Protein AF-A0A8S1X7K2-F1 (afdb_monomer_lite)

Structure (mmCIF, N/CA/C/O backbone):
data_AF-A0A8S1X7K2-F1
#
_entry.id   AF-A0A8S1X7K2-F1
#
loop_
_atom_site.group_PDB
_atom_site.id
_atom_site.type_symbol
_atom_site.label_atom_id
_atom_site.label_alt_id
_atom_site.label_comp_id
_atom_site.label_asym_id
_atom_site.label_entity_id
_atom_site.label_seq_id
_atom_site.pdbx_PDB_ins_code
_atom_site.Cartn_x
_atom_site.Cartn_y
_atom_site.Cartn_z
_atom_site.occupancy
_atom_site.B_iso_or_equiv
_atom_site.auth_seq_id
_atom_site.auth_comp_id
_atom_site.auth_asym_id
_atom_site.auth_atom_id
_atom_site.pdbx_PDB_model_num
ATOM 1 N N . MET A 1 1 ? 24.321 -6.053 -7.276 1.00 50.31 1 MET A N 1
ATOM 2 C CA . MET A 1 1 ? 23.299 -4.987 -7.164 1.00 50.31 1 MET A CA 1
ATOM 3 C C . MET A 1 1 ? 21.941 -5.649 -7.297 1.00 50.31 1 MET A C 1
ATOM 5 O O . MET A 1 1 ? 21.451 -5.799 -8.406 1.00 50.31 1 MET A O 1
ATOM 9 N N . SER A 1 2 ? 21.388 -6.150 -6.197 1.00 55.25 2 SER A N 1
ATOM 10 C CA . SER A 1 2 ? 20.125 -6.894 -6.241 1.00 55.25 2 SER A CA 1
ATOM 11 C C . SER A 1 2 ? 18.947 -5.909 -6.276 1.00 55.25 2 SER A C 1
ATOM 13 O O . SER A 1 2 ? 19.040 -4.821 -5.712 1.00 55.25 2 SER A O 1
ATOM 15 N N . ARG A 1 3 ? 17.865 -6.236 -6.978 1.00 58.84 3 ARG A N 1
ATOM 16 C CA . ARG A 1 3 ? 16.586 -5.508 -6.949 1.00 58.84 3 ARG A CA 1
ATOM 17 C C . ARG A 1 3 ? 15.511 -6.526 -6.566 1.00 58.84 3 ARG A C 1
ATOM 19 O O . ARG A 1 3 ? 15.666 -7.692 -6.917 1.00 58.84 3 ARG A O 1
ATOM 26 N N . TYR A 1 4 ? 14.471 -6.130 -5.842 1.00 55.22 4 TYR A N 1
ATOM 27 C CA . TYR A 1 4 ? 13.338 -7.015 -5.529 1.00 55.22 4 TYR A CA 1
ATOM 28 C C . TYR A 1 4 ? 12.044 -6.362 -5.989 1.00 55.22 4 TYR A C 1
ATOM 30 O O . TYR A 1 4 ? 11.936 -5.146 -5.938 1.00 55.22 4 TYR A O 1
ATOM 38 N N . GLY A 1 5 ? 11.084 -7.132 -6.477 1.00 62.75 5 GLY A N 1
ATOM 39 C CA . GLY A 1 5 ? 9.987 -6.581 -7.255 1.00 62.75 5 GLY A CA 1
ATOM 40 C C . GLY A 1 5 ? 9.037 -7.647 -7.760 1.00 62.75 5 GLY A C 1
ATOM 41 O O . GLY A 1 5 ? 9.337 -8.832 -7.626 1.00 62.75 5 GLY A O 1
ATOM 42 N N . CYS A 1 6 ? 7.907 -7.249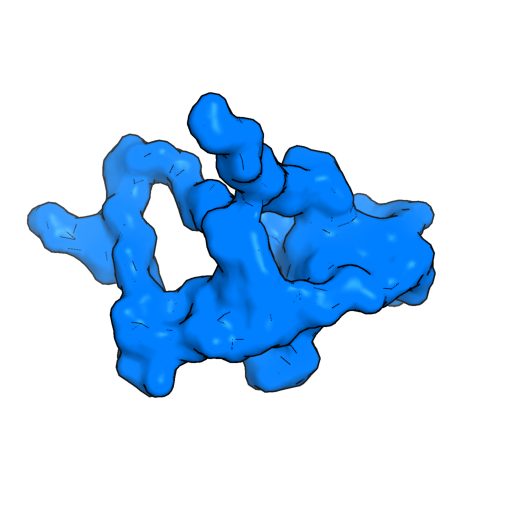 -8.333 1.00 51.38 6 CYS A N 1
A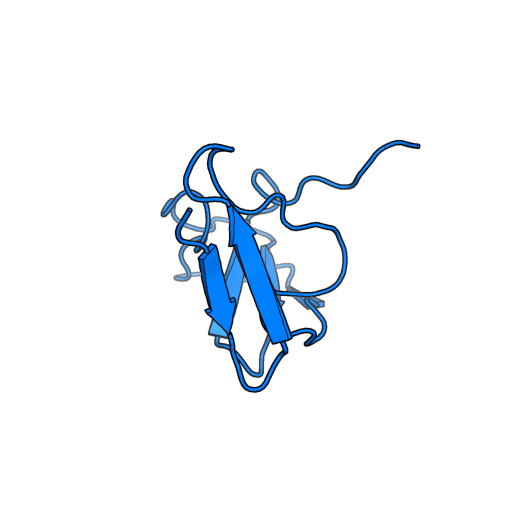TOM 43 C CA . CYS A 1 6 ? 6.977 -8.199 -8.924 1.00 51.38 6 CYS A CA 1
ATOM 44 C C . CYS A 1 6 ? 7.227 -8.321 -10.433 1.00 51.38 6 CYS A C 1
ATOM 46 O O . CYS A 1 6 ? 7.268 -7.322 -11.144 1.00 51.38 6 CYS A O 1
ATOM 48 N N . VAL A 1 7 ? 7.392 -9.555 -10.921 1.00 55.44 7 VAL A N 1
ATOM 49 C CA . VAL A 1 7 ? 7.747 -9.857 -12.321 1.00 55.44 7 VAL A CA 1
ATOM 50 C C . VAL A 1 7 ? 6.556 -9.733 -13.268 1.00 55.44 7 VAL A C 1
ATOM 52 O O . VAL A 1 7 ? 6.705 -9.175 -14.348 1.00 55.44 7 VAL A O 1
ATOM 55 N N . GLN A 1 8 ? 5.367 -10.186 -12.864 1.00 46.94 8 GLN A N 1
ATOM 56 C CA . GLN A 1 8 ? 4.139 -10.042 -13.672 1.00 46.94 8 GLN A CA 1
ATOM 57 C C . GLN A 1 8 ? 3.732 -8.577 -13.875 1.00 46.94 8 GLN A C 1
ATOM 59 O O . GLN A 1 8 ? 2.985 -8.232 -14.780 1.00 46.94 8 GLN A O 1
ATOM 64 N N . CYS A 1 9 ? 4.293 -7.733 -13.030 1.00 45.03 9 CYS A N 1
ATOM 65 C CA . CYS A 1 9 ? 3.984 -6.339 -12.837 1.00 45.03 9 CYS A CA 1
ATOM 66 C C . CYS A 1 9 ? 5.152 -5.412 -13.205 1.00 45.03 9 CYS A C 1
ATOM 68 O O . CYS A 1 9 ? 5.020 -4.194 -13.213 1.00 45.03 9 CYS A O 1
ATOM 70 N N . ASN A 1 10 ? 6.314 -6.017 -13.470 1.00 54.12 10 ASN A N 1
ATOM 71 C CA . ASN A 1 10 ? 7.593 -5.428 -13.845 1.00 54.12 10 ASN A CA 1
ATOM 72 C C . ASN A 1 10 ? 8.108 -4.246 -12.987 1.00 54.12 10 ASN A C 1
ATOM 74 O O . ASN A 1 10 ? 8.810 -3.374 -13.500 1.00 54.12 10 ASN A O 1
ATOM 78 N N . ILE A 1 11 ? 7.821 -4.195 -11.685 1.00 55.53 11 ILE A N 1
ATOM 79 C CA . ILE A 1 11 ? 8.350 -3.140 -10.797 1.00 55.53 11 ILE A CA 1
ATOM 80 C C . ILE A 1 11 ? 9.347 -3.742 -9.833 1.00 55.53 11 ILE A C 1
ATOM 82 O O . ILE A 1 11 ? 9.054 -4.760 -9.219 1.00 55.53 11 ILE A O 1
ATOM 86 N N . TYR A 1 12 ? 10.496 -3.081 -9.660 1.00 59.66 12 TYR A N 1
ATOM 87 C CA . TYR A 1 12 ? 11.582 -3.543 -8.802 1.00 59.66 12 TYR A CA 1
ATOM 88 C C . TYR A 1 12 ? 12.236 -2.405 -8.016 1.00 59.66 12 TYR A C 1
ATOM 90 O O . TYR A 1 12 ? 12.639 -1.384 -8.567 1.00 59.66 12 TYR A O 1
ATOM 98 N N . TYR A 1 13 ? 12.416 -2.627 -6.721 1.00 63.16 13 TYR A N 1
ATOM 99 C CA . TYR A 1 13 ? 12.978 -1.715 -5.740 1.00 63.16 13 TYR A CA 1
ATOM 100 C C . TYR A 1 13 ? 14.467 -1.977 -5.493 1.00 63.16 13 TYR A C 1
ATOM 102 O O . TYR A 1 13 ? 14.950 -3.114 -5.505 1.00 63.16 13 TYR A O 1
ATOM 110 N N . CYS A 1 14 ? 15.209 -0.899 -5.232 1.00 57.00 14 CYS A N 1
ATOM 111 C CA . CYS A 1 14 ? 16.629 -0.944 -4.887 1.00 57.00 14 CYS A CA 1
ATOM 112 C C . CYS A 1 14 ? 16.830 -1.293 -3.398 1.00 57.00 14 CYS A C 1
ATOM 114 O O . CYS A 1 14 ? 16.331 -0.578 -2.530 1.00 57.00 14 CYS A O 1
ATOM 116 N N . VAL A 1 15 ? 17.623 -2.332 -3.074 1.00 52.25 15 VAL A N 1
ATOM 117 C CA . VAL A 1 15 ? 17.818 -2.802 -1.674 1.00 52.25 15 VAL A CA 1
ATOM 118 C C . VAL A 1 15 ? 18.523 -1.785 -0.766 1.00 52.25 15 VAL A C 1
ATOM 120 O O . VAL A 1 15 ? 18.451 -1.908 0.452 1.00 52.25 15 VAL A O 1
ATOM 123 N N . LYS A 1 16 ? 19.217 -0.783 -1.327 1.00 53.59 16 LYS A N 1
ATOM 124 C CA . LYS A 1 16 ? 19.972 0.216 -0.547 1.00 53.59 16 LYS A CA 1
ATOM 125 C C . LYS A 1 16 ? 19.178 1.476 -0.196 1.00 53.59 16 LYS A C 1
ATOM 127 O O . LYS A 1 16 ? 19.542 2.154 0.757 1.00 53.59 16 LYS A O 1
ATOM 132 N N . CYS A 1 17 ? 18.110 1.790 -0.923 1.00 50.16 17 CYS A N 1
ATOM 133 C CA . CYS A 1 17 ? 17.441 3.093 -0.835 1.00 50.16 17 CYS A CA 1
ATOM 134 C C . CYS A 1 17 ? 16.318 3.166 0.222 1.00 50.16 17 CYS A C 1
ATOM 136 O O . CYS A 1 17 ? 15.657 4.188 0.290 1.00 50.16 17 CYS A O 1
ATOM 138 N N . ARG A 1 18 ? 16.153 2.125 1.062 1.00 48.50 18 ARG A N 1
ATOM 139 C CA . ARG A 1 18 ? 15.115 1.965 2.108 1.00 48.50 18 ARG A CA 1
ATOM 140 C C . ARG A 1 18 ? 13.672 2.153 1.610 1.00 48.50 18 ARG A C 1
ATOM 142 O O . ARG A 1 18 ? 13.169 3.261 1.554 1.00 48.50 18 ARG A O 1
ATOM 149 N N . GLN A 1 19 ? 13.028 0.996 1.412 1.00 50.34 19 GLN A N 1
ATOM 150 C CA . GLN A 1 19 ? 11.597 0.750 1.167 1.00 50.34 19 GLN A CA 1
ATOM 151 C C . GLN A 1 19 ? 10.995 1.429 -0.078 1.00 50.34 19 GLN A C 1
ATOM 153 O O . GLN A 1 19 ? 11.482 2.462 -0.523 1.00 50.34 19 GLN A O 1
ATOM 158 N N . PRO A 1 20 ? 9.963 0.831 -0.699 1.00 52.53 20 PRO A N 1
ATOM 159 C CA . PRO A 1 20 ? 9.205 1.518 -1.733 1.00 52.53 20 PRO A CA 1
ATOM 160 C C . PRO A 1 20 ? 8.682 2.837 -1.157 1.00 52.53 20 PRO A C 1
ATOM 162 O O . PRO A 1 20 ? 7.919 2.782 -0.189 1.00 52.53 20 PRO A O 1
ATOM 165 N N . PRO A 1 21 ? 9.008 4.015 -1.716 1.00 50.22 21 PRO A N 1
ATOM 166 C CA . PRO A 1 21 ? 8.000 5.052 -1.700 1.00 50.22 21 PRO A CA 1
ATOM 167 C C . PRO A 1 21 ? 6.811 4.449 -2.445 1.00 50.22 21 PRO A C 1
ATOM 169 O O . PRO A 1 21 ? 6.960 3.923 -3.553 1.00 50.22 21 PRO A O 1
ATOM 172 N N . VAL A 1 22 ? 5.652 4.435 -1.800 1.00 54.00 22 VAL A N 1
ATOM 173 C CA . VAL A 1 22 ? 4.398 4.149 -2.486 1.00 54.00 22 VAL A CA 1
ATOM 174 C C . VAL A 1 22 ? 4.233 5.325 -3.434 1.00 54.00 22 VAL A C 1
ATOM 176 O O . VAL A 1 22 ? 3.875 6.414 -3.007 1.00 54.00 22 VAL A O 1
ATOM 179 N N . MET A 1 23 ? 4.701 5.179 -4.673 1.00 54.41 23 MET A N 1
ATOM 180 C CA . MET A 1 23 ? 4.709 6.275 -5.633 1.00 54.41 23 MET A CA 1
ATOM 181 C C . MET A 1 23 ? 3.296 6.425 -6.185 1.00 54.41 23 MET A C 1
ATOM 183 O O . MET A 1 23 ? 3.011 5.973 -7.289 1.00 54.41 23 MET A O 1
ATOM 187 N N . GLY A 1 24 ? 2.422 7.038 -5.390 1.00 63.59 24 GLY A N 1
ATOM 188 C CA . GLY A 1 24 ? 1.055 7.352 -5.788 1.00 63.59 24 GLY A CA 1
ATOM 189 C C . GLY A 1 24 ? 0.219 6.119 -6.124 1.00 63.59 24 GLY A C 1
ATOM 190 O O . GLY A 1 24 ? 0.374 5.066 -5.511 1.00 63.59 24 GLY A O 1
ATOM 191 N N . ASP A 1 25 ? -0.659 6.276 -7.113 1.00 66.69 25 ASP A N 1
ATOM 192 C CA . ASP A 1 25 ? -1.858 5.466 -7.376 1.00 66.69 25 ASP A CA 1
ATOM 193 C C . ASP A 1 25 ? -1.631 3.990 -7.752 1.00 66.69 25 ASP A C 1
ATOM 195 O O . ASP A 1 25 ? -2.601 3.297 -8.041 1.00 66.69 25 ASP A O 1
ATOM 199 N N . PHE A 1 26 ? -0.397 3.466 -7.751 1.00 71.19 26 PHE A N 1
ATOM 200 C CA . PHE A 1 26 ? -0.097 2.101 -8.207 1.00 71.19 26 PHE A CA 1
ATOM 201 C C . PHE A 1 26 ? 0.866 1.345 -7.283 1.00 71.19 26 PHE A C 1
ATOM 203 O O . PHE A 1 26 ? 1.850 1.888 -6.778 1.00 71.19 26 PHE A O 1
ATOM 210 N N . CYS A 1 27 ? 0.609 0.051 -7.070 1.00 69.81 27 CYS A N 1
ATOM 211 C CA . CYS A 1 27 ? 1.482 -0.810 -6.269 1.00 69.81 27 CYS A CA 1
ATOM 212 C C . CYS A 1 27 ? 2.728 -1.248 -7.053 1.00 69.81 27 CYS A C 1
ATOM 214 O O . CYS A 1 27 ? 2.829 -1.035 -8.257 1.00 69.81 27 CYS A O 1
ATOM 216 N N . GLY A 1 28 ? 3.650 -1.974 -6.404 1.00 63.72 28 GLY A N 1
ATOM 217 C CA . GLY A 1 28 ? 4.737 -2.705 -7.086 1.00 63.72 28 GLY A CA 1
ATOM 218 C C . GLY A 1 28 ? 4.243 -3.781 -8.066 1.00 63.72 28 GLY A C 1
ATOM 219 O O . GLY A 1 28 ? 5.027 -4.461 -8.719 1.00 63.72 28 GLY A O 1
ATOM 220 N N . GLY A 1 29 ? 2.926 -3.935 -8.154 1.00 63.38 29 GLY A N 1
ATOM 221 C CA . GLY A 1 29 ? 2.203 -4.703 -9.139 1.00 63.38 29 GLY A CA 1
ATOM 222 C C . GLY A 1 29 ? 1.871 -3.946 -10.447 1.00 63.38 29 GLY A C 1
ATOM 223 O O . GLY A 1 29 ? 1.441 -4.541 -11.428 1.00 63.38 29 GLY A O 1
ATOM 224 N N . GLY A 1 30 ? 2.019 -2.623 -10.471 1.00 66.38 30 GLY A N 1
ATOM 225 C CA . GLY A 1 30 ? 1.450 -1.789 -11.532 1.00 66.38 30 GLY A CA 1
ATOM 226 C C . GLY A 1 30 ? -0.082 -1.756 -11.496 1.00 66.38 30 GLY A C 1
ATOM 227 O O . GLY A 1 30 ? -0.701 -1.158 -12.368 1.00 66.38 30 GLY A O 1
ATOM 228 N N . HIS A 1 31 ? -0.697 -2.378 -10.489 1.00 73.94 31 HIS A N 1
ATOM 229 C CA . HIS A 1 31 ? -2.133 -2.357 -10.262 1.00 73.94 31 HIS A CA 1
ATOM 230 C C . HIS A 1 31 ? -2.514 -1.132 -9.441 1.00 73.94 31 HIS A C 1
ATOM 232 O O . HIS A 1 31 ? -1.761 -0.697 -8.563 1.00 73.94 31 HIS A O 1
ATOM 238 N N . GLU A 1 32 ? -3.707 -0.618 -9.707 1.00 80.62 32 GLU A N 1
ATOM 239 C CA . GLU A 1 32 ? -4.247 0.565 -9.052 1.00 80.62 32 GLU A CA 1
ATOM 240 C C . GLU A 1 32 ? -4.444 0.335 -7.541 1.00 80.62 32 GLU A C 1
ATOM 242 O O . GLU A 1 32 ? -5.045 -0.649 -7.094 1.00 80.62 32 GLU A O 1
ATOM 247 N N . LEU A 1 33 ? -3.940 1.273 -6.748 1.00 82.94 33 LEU A N 1
ATOM 248 C CA . LEU A 1 33 ? -4.153 1.394 -5.316 1.00 82.94 33 LEU A CA 1
ATOM 249 C C . LEU A 1 33 ? -5.381 2.274 -5.083 1.00 82.94 33 LEU A C 1
ATOM 251 O O . LEU A 1 33 ? -5.338 3.488 -5.257 1.00 82.94 33 LEU A O 1
ATOM 255 N N . LYS A 1 34 ? -6.487 1.666 -4.655 1.00 88.31 34 LYS A N 1
ATOM 256 C CA . LYS A 1 34 ? -7.733 2.388 -4.376 1.00 88.31 34 LYS A CA 1
ATOM 257 C C . LYS A 1 34 ? -7.808 2.770 -2.914 1.00 88.31 34 LYS A C 1
ATOM 259 O O . LYS A 1 34 ? -7.579 1.932 -2.043 1.00 88.31 34 LYS A O 1
ATOM 264 N N . TYR A 1 35 ? -8.181 4.013 -2.637 1.00 90.31 35 TYR A N 1
ATOM 265 C CA . TYR A 1 35 ? -8.450 4.427 -1.268 1.00 90.31 35 TYR A CA 1
ATOM 266 C C . TYR A 1 35 ? -9.686 3.708 -0.718 1.00 90.31 35 TYR A C 1
ATOM 268 O O . TYR A 1 35 ? -10.772 3.739 -1.300 1.00 90.31 35 TYR A O 1
ATOM 276 N N . VAL A 1 36 ? -9.513 3.074 0.433 1.00 91.44 36 VAL A N 1
ATOM 277 C CA . VAL A 1 36 ? -10.548 2.410 1.212 1.00 91.44 36 VAL A CA 1
ATOM 278 C C . VAL A 1 36 ? -10.642 3.143 2.552 1.00 91.44 36 VAL A C 1
ATOM 280 O O . VAL A 1 36 ? -9.742 3.005 3.379 1.00 91.44 36 VAL A O 1
ATOM 283 N N . PRO A 1 37 ? -11.721 3.903 2.813 1.00 88.50 37 PRO A N 1
ATOM 284 C CA . PRO A 1 37 ? -11.823 4.782 3.985 1.00 88.50 37 PRO A CA 1
ATOM 285 C C . PRO A 1 37 ? -11.932 4.044 5.327 1.00 88.50 37 PRO A C 1
ATOM 287 O O . PRO A 1 37 ? -11.830 4.664 6.382 1.00 88.50 37 PRO A O 1
ATOM 290 N N . ASN A 1 38 ? -12.203 2.737 5.316 1.00 87.75 38 ASN A N 1
ATOM 291 C CA . ASN A 1 38 ? -12.455 1.972 6.536 1.00 87.75 38 ASN A CA 1
ATOM 292 C C . ASN A 1 38 ? -11.916 0.544 6.423 1.00 87.75 38 ASN A C 1
ATOM 294 O O . ASN A 1 38 ? -12.659 -0.437 6.500 1.00 87.75 38 ASN A O 1
ATOM 298 N N . LEU A 1 39 ? -10.607 0.429 6.209 1.00 86.81 39 LEU A N 1
ATOM 299 C CA . LEU A 1 39 ? -9.942 -0.859 6.052 1.00 86.81 39 LEU A CA 1
ATOM 300 C C . LEU A 1 39 ? -9.525 -1.421 7.422 1.00 86.81 39 LEU A C 1
ATOM 302 O O . LEU A 1 39 ? -8.355 -1.435 7.804 1.00 86.81 39 LEU A O 1
ATOM 306 N N . LYS A 1 40 ? -10.524 -1.842 8.203 1.00 80.56 40 LYS A N 1
ATOM 307 C CA . LYS A 1 40 ? -10.327 -2.378 9.558 1.00 80.56 40 LYS A CA 1
ATOM 308 C C . LYS A 1 40 ? -9.737 -3.783 9.526 1.00 80.56 40 LYS A C 1
ATOM 310 O O . LYS A 1 40 ? -10.108 -4.579 8.678 1.00 80.56 40 LYS A O 1
ATOM 315 N N . TYR A 1 41 ? -8.909 -4.101 10.521 1.00 85.38 41 TYR A N 1
ATOM 316 C CA . TYR A 1 41 ? -8.235 -5.402 10.681 1.00 85.38 41 TYR A CA 1
ATOM 317 C C . TYR A 1 41 ? -7.149 -5.705 9.637 1.00 85.38 41 TYR A C 1
ATOM 319 O O . TYR A 1 41 ? -6.631 -6.818 9.606 1.00 85.38 41 TYR A O 1
ATOM 327 N N . HIS A 1 42 ? -6.751 -4.710 8.845 1.00 89.06 42 HIS A N 1
ATOM 328 C CA . HIS A 1 42 ? -5.614 -4.803 7.934 1.00 89.06 42 HIS A CA 1
ATOM 329 C C . HIS A 1 42 ? -4.360 -4.165 8.540 1.00 89.06 42 HIS A C 1
ATOM 331 O O . HIS A 1 42 ? -4.420 -3.360 9.477 1.00 89.06 42 HIS A O 1
ATOM 337 N N . SER A 1 43 ? -3.204 -4.535 7.996 1.00 90.12 43 SE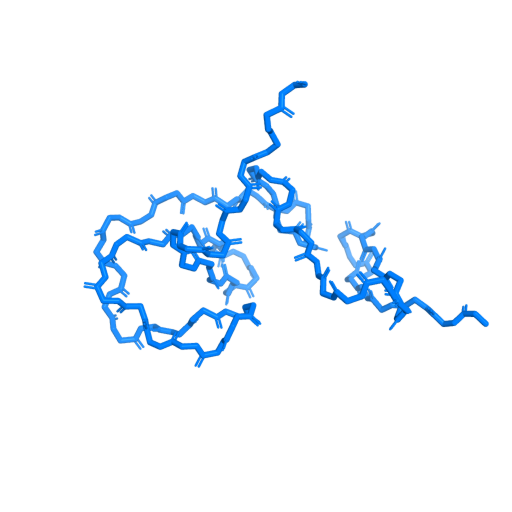R A N 1
ATOM 338 C CA . SER A 1 43 ? -1.907 -3.971 8.367 1.00 90.12 43 SER A CA 1
ATOM 339 C C . SER A 1 43 ? -1.258 -3.350 7.142 1.00 90.12 43 SER A C 1
ATOM 341 O O . SER A 1 43 ? -1.368 -3.880 6.049 1.00 90.12 43 SER A O 1
ATOM 343 N N . CYS A 1 44 ? -0.555 -2.240 7.327 1.00 87.12 44 CYS A N 1
ATOM 344 C CA . CYS A 1 44 ? 0.187 -1.603 6.250 1.00 87.12 44 CYS A CA 1
ATOM 345 C C . CYS A 1 44 ? 1.367 -2.484 5.822 1.00 87.12 44 CYS A C 1
ATOM 347 O O . CYS A 1 44 ? 2.219 -2.817 6.643 1.00 87.12 44 CYS A O 1
ATOM 349 N N . ASP A 1 45 ? 1.494 -2.799 4.541 1.00 84.00 45 ASP A N 1
ATOM 350 C CA . ASP A 1 45 ? 2.601 -3.586 4.002 1.00 84.00 45 ASP A CA 1
ATOM 351 C C . ASP A 1 45 ? 3.949 -2.861 4.022 1.00 84.00 45 ASP A C 1
ATOM 353 O O . ASP A 1 45 ? 5.004 -3.497 3.940 1.00 84.00 45 ASP A O 1
ATOM 357 N N . VAL A 1 46 ? 3.929 -1.534 4.170 1.00 78.75 46 VAL A N 1
ATOM 358 C CA . VAL A 1 46 ? 5.134 -0.699 4.249 1.00 78.75 46 VAL A CA 1
ATOM 359 C C . VAL A 1 46 ? 5.691 -0.673 5.673 1.00 78.75 46 VAL A C 1
ATOM 361 O O . VAL A 1 46 ? 6.810 -1.129 5.913 1.00 78.75 46 VAL A O 1
ATOM 364 N N . CYS A 1 47 ? 4.915 -0.160 6.635 1.00 83.50 47 CYS A N 1
ATOM 365 C CA . CYS A 1 47 ? 5.371 0.002 8.021 1.00 83.50 47 CYS A CA 1
ATOM 366 C C . CYS A 1 47 ? 4.995 -1.151 8.954 1.00 83.50 47 CYS A C 1
ATOM 368 O O . CYS A 1 47 ? 5.426 -1.149 10.104 1.00 83.50 47 CYS A O 1
ATOM 370 N N . ARG A 1 48 ? 4.189 -2.116 8.491 1.00 85.44 48 ARG A N 1
ATOM 371 C CA . ARG A 1 48 ? 3.674 -3.256 9.277 1.00 85.44 48 ARG A CA 1
ATOM 372 C C . ARG A 1 48 ? 2.825 -2.865 10.492 1.00 85.44 48 ARG A C 1
ATOM 374 O O . ARG A 1 48 ? 2.520 -3.710 11.324 1.00 85.44 48 ARG A O 1
ATOM 381 N N . GLY A 1 49 ? 2.412 -1.600 10.582 1.00 88.31 49 GLY A N 1
ATOM 382 C CA . GLY A 1 49 ? 1.486 -1.116 11.600 1.00 88.31 49 GLY A CA 1
ATOM 383 C C . GLY A 1 49 ? 0.028 -1.393 11.239 1.00 88.31 49 GLY A C 1
ATOM 384 O O . GLY A 1 49 ? -0.330 -1.448 10.061 1.00 88.31 49 GLY A O 1
ATOM 385 N N . SER A 1 50 ? -0.821 -1.527 12.256 1.00 91.75 50 SER A N 1
ATOM 386 C CA . SER A 1 50 ? -2.267 -1.690 12.081 1.00 91.75 50 SER A CA 1
ATOM 387 C C . SER A 1 50 ? -2.900 -0.466 11.417 1.00 91.75 50 SER A C 1
ATOM 389 O O . SER A 1 50 ? -2.593 0.677 11.767 1.00 91.75 50 SER A O 1
ATOM 391 N N . ILE A 1 51 ? -3.817 -0.711 10.483 1.00 90.31 51 ILE A N 1
ATOM 392 C CA . ILE A 1 51 ? -4.616 0.327 9.833 1.00 90.31 51 ILE A CA 1
ATOM 393 C C . ILE A 1 51 ? -5.840 0.599 10.710 1.00 90.31 51 ILE A C 1
ATOM 395 O O . ILE A 1 51 ? -6.673 -0.275 10.943 1.00 90.31 51 ILE A O 1
ATOM 399 N N . SER A 1 52 ? -5.927 1.819 11.235 1.00 83.62 52 SER A N 1
ATOM 400 C CA . SER A 1 52 ? -7.001 2.252 12.139 1.00 83.62 52 SER A CA 1
ATOM 401 C C . SER A 1 52 ? -8.051 3.145 11.462 1.00 83.62 52 SER A C 1
ATOM 403 O O . SER A 1 52 ? -8.915 3.683 12.148 1.00 83.62 52 SER A O 1
ATOM 405 N N . GLY A 1 53 ? -7.972 3.327 10.142 1.00 86.19 53 GLY A N 1
ATOM 406 C CA . GLY A 1 53 ? -8.822 4.240 9.377 1.00 86.19 53 GLY A CA 1
ATOM 407 C C . GLY A 1 53 ? -8.759 3.951 7.879 1.00 86.19 53 GLY A C 1
ATOM 408 O O . GLY A 1 53 ? -9.006 2.818 7.458 1.00 86.19 53 GLY A O 1
ATOM 409 N N .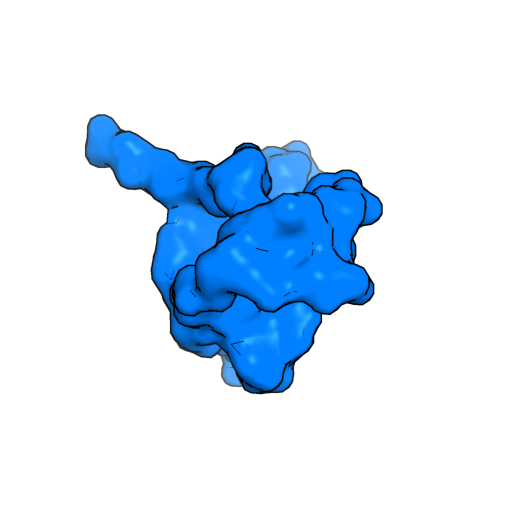 GLY A 1 54 ? -8.419 4.972 7.094 1.00 89.69 54 GLY A N 1
ATOM 410 C CA . GLY A 1 54 ? -8.235 4.847 5.657 1.00 89.69 54 GLY A CA 1
ATOM 411 C C . GLY A 1 54 ? -6.930 4.148 5.282 1.00 89.69 54 GLY A C 1
ATOM 412 O O . GLY A 1 54 ? -5.915 4.242 5.980 1.00 89.69 54 GLY A O 1
ATOM 413 N N . ALA A 1 55 ? -6.946 3.446 4.155 1.00 91.25 55 ALA A N 1
ATOM 414 C CA . ALA A 1 55 ? -5.749 2.907 3.526 1.00 91.25 55 ALA A CA 1
ATOM 415 C C . ALA A 1 55 ? -5.936 2.782 2.021 1.00 91.25 55 ALA A C 1
ATOM 417 O O . ALA A 1 55 ? -7.048 2.638 1.527 1.00 91.25 55 ALA A O 1
ATOM 418 N N . TYR A 1 56 ? -4.832 2.802 1.294 1.00 89.19 56 TYR A N 1
ATOM 419 C CA . TYR A 1 56 ? -4.803 2.534 -0.130 1.00 89.19 56 TYR A CA 1
ATOM 420 C C . TYR A 1 56 ? -4.550 1.051 -0.337 1.00 89.19 56 TYR A C 1
ATOM 422 O O . TYR A 1 56 ? -3.540 0.526 0.126 1.00 89.19 56 TYR A O 1
ATOM 430 N N . ARG A 1 57 ? -5.481 0.379 -1.009 1.00 88.44 57 ARG A N 1
ATOM 431 C CA . ARG A 1 57 ? -5.461 -1.063 -1.218 1.00 88.44 57 ARG A CA 1
ATOM 432 C C . ARG A 1 57 ? -5.443 -1.403 -2.694 1.00 88.44 57 ARG A C 1
ATOM 434 O O . ARG A 1 57 ? -6.315 -0.992 -3.459 1.00 88.44 57 ARG A O 1
ATOM 441 N N . CYS A 1 58 ? -4.481 -2.226 -3.075 1.00 87.94 58 CYS A N 1
ATOM 442 C CA . CYS A 1 58 ? -4.510 -2.939 -4.332 1.00 87.94 58 CYS A CA 1
ATOM 443 C C . CYS A 1 58 ? -5.311 -4.225 -4.124 1.00 87.94 58 CYS A C 1
ATOM 445 O O . CYS A 1 58 ? -4.870 -5.123 -3.410 1.00 87.94 58 CYS A O 1
ATOM 447 N N . GLN A 1 59 ? -6.462 -4.345 -4.783 1.00 86.44 59 GLN A N 1
ATOM 448 C CA . GLN A 1 59 ? -7.308 -5.539 -4.667 1.00 86.44 59 GLN A CA 1
ATOM 449 C C . GLN A 1 59 ? -6.657 -6.784 -5.286 1.00 86.44 59 GLN A C 1
ATOM 451 O O . GLN A 1 59 ? -6.855 -7.882 -4.783 1.00 86.44 59 GLN A O 1
ATOM 456 N N . GLU A 1 60 ? -5.856 -6.607 -6.340 1.00 82.25 60 GLU A N 1
ATOM 457 C CA . GLU A 1 60 ? -5.221 -7.715 -7.066 1.00 82.25 60 GLU A CA 1
ATOM 458 C C . GLU A 1 60 ? -4.046 -8.336 -6.299 1.00 82.25 60 GLU A C 1
ATOM 460 O O . GLU A 1 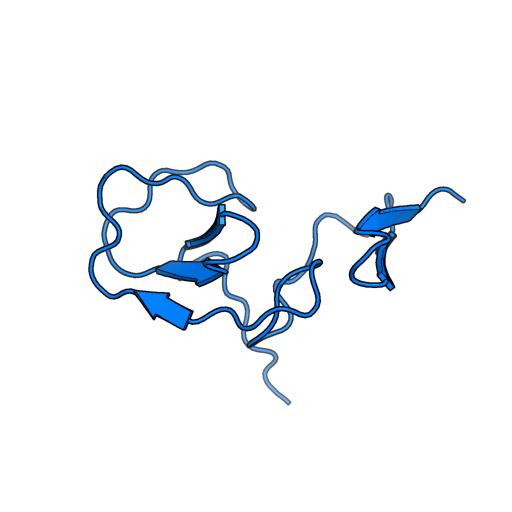60 ? -3.899 -9.553 -6.256 1.00 82.25 60 GLU A O 1
ATOM 465 N N . CYS A 1 61 ? -3.214 -7.502 -5.671 1.00 81.06 61 CYS A N 1
ATOM 466 C CA . CYS A 1 61 ? -2.046 -7.938 -4.907 1.00 81.06 61 CYS A CA 1
ATOM 467 C C . CYS A 1 61 ? -2.290 -8.097 -3.408 1.00 81.06 61 CYS A C 1
ATOM 469 O O . CYS A 1 61 ? -1.345 -8.471 -2.721 1.00 81.06 61 CYS A O 1
ATOM 471 N N . ASP A 1 62 ? -3.482 -7.763 -2.900 1.00 84.88 62 ASP A N 1
ATOM 472 C CA . ASP A 1 62 ? -3.733 -7.680 -1.451 1.00 84.88 62 ASP A CA 1
ATOM 473 C C . ASP A 1 62 ? -2.711 -6.760 -0.748 1.00 84.88 62 ASP A C 1
ATOM 475 O O . ASP A 1 62 ? -2.227 -7.052 0.337 1.00 84.88 62 ASP A O 1
ATOM 479 N N . TYR A 1 63 ? -2.321 -5.671 -1.423 1.00 83.44 63 TYR A N 1
ATOM 480 C CA . TYR A 1 63 ? -1.286 -4.754 -0.941 1.00 83.44 63 TYR A CA 1
ATOM 481 C C . TYR A 1 63 ? -1.928 -3.523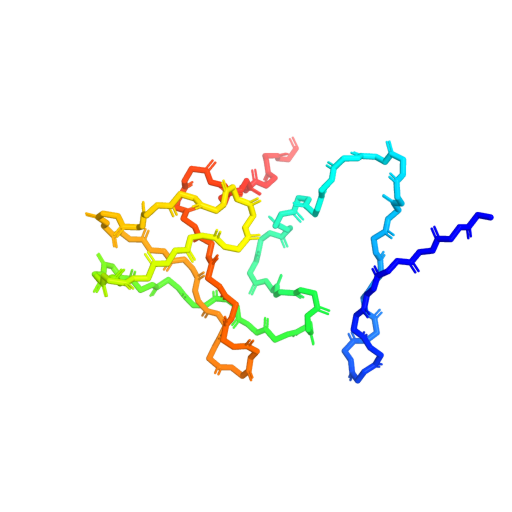 -0.313 1.00 83.44 63 TYR A C 1
ATOM 483 O O . TYR A 1 63 ? -2.588 -2.756 -1.020 1.00 83.44 63 TYR A O 1
ATOM 491 N N . ASP A 1 64 ? -1.707 -3.331 0.985 1.00 87.75 64 ASP A N 1
ATOM 492 C CA . ASP A 1 64 ? -2.341 -2.301 1.801 1.00 87.75 64 ASP A CA 1
ATOM 493 C C . ASP A 1 64 ? -1.333 -1.260 2.286 1.00 87.75 64 ASP A C 1
ATOM 495 O O . ASP A 1 64 ? -0.301 -1.566 2.882 1.00 87.75 64 ASP A O 1
ATOM 499 N N . VAL A 1 65 ? -1.652 0.016 2.106 1.00 86.94 65 VAL A N 1
ATOM 500 C CA . VAL A 1 65 ? -0.788 1.129 2.500 1.00 86.94 65 VAL A CA 1
ATOM 501 C C . VAL A 1 65 ? -1.585 2.087 3.364 1.00 86.94 65 VAL A C 1
ATOM 503 O O . VAL A 1 65 ? -2.545 2.703 2.908 1.00 86.94 65 VAL A O 1
ATOM 506 N N . CYS A 1 66 ? -1.189 2.243 4.627 1.00 88.38 66 CYS A N 1
ATOM 507 C CA . CYS A 1 66 ? -1.827 3.231 5.492 1.00 88.38 66 CYS A CA 1
ATOM 508 C C . CYS A 1 66 ? -1.551 4.654 4.996 1.00 88.38 66 CYS A C 1
ATOM 510 O O . CYS A 1 66 ? -0.502 4.929 4.414 1.00 88.38 66 CYS A O 1
ATOM 512 N N . GLU A 1 67 ? -2.448 5.583 5.317 1.00 85.69 67 GLU A N 1
ATOM 513 C CA . GLU A 1 67 ? -2.327 7.001 4.942 1.00 85.69 67 GLU A CA 1
ATOM 514 C C . GLU A 1 67 ? -0.986 7.631 5.353 1.00 85.69 67 GLU A C 1
ATOM 516 O O . GLU A 1 67 ? -0.475 8.498 4.661 1.00 85.69 67 GLU A O 1
ATOM 521 N N . LYS A 1 68 ? -0.369 7.159 6.445 1.00 82.31 68 LYS A N 1
ATOM 522 C CA . LYS A 1 68 ? 0.946 7.641 6.909 1.00 82.31 68 LYS A CA 1
ATOM 523 C C . LYS A 1 68 ? 2.107 7.201 6.016 1.00 82.31 68 LYS A C 1
ATOM 525 O O . LYS A 1 68 ? 3.137 7.864 5.981 1.00 82.31 68 LYS A O 1
ATOM 530 N N . CYS A 1 69 ? 1.979 6.037 5.384 1.00 80.00 69 CYS A N 1
ATOM 531 C CA . CYS A 1 69 ? 2.986 5.480 4.482 1.00 80.00 69 CYS A CA 1
ATOM 532 C C . CYS A 1 69 ? 2.708 5.823 3.022 1.00 80.00 69 CYS A C 1
ATOM 534 O O . CYS A 1 69 ? 3.589 5.644 2.183 1.00 80.00 69 CYS A O 1
ATOM 536 N N . TRP A 1 70 ? 1.504 6.308 2.729 1.00 77.62 70 TRP A N 1
ATOM 537 C CA . TRP A 1 70 ? 1.169 6.889 1.448 1.00 77.62 70 TRP A CA 1
ATOM 538 C C . TRP A 1 70 ? 1.853 8.248 1.310 1.00 77.62 70 TRP A C 1
ATOM 540 O O . TRP A 1 70 ? 1.375 9.260 1.816 1.00 77.62 70 TRP A O 1
ATOM 550 N N . ILE A 1 71 ? 3.009 8.263 0.651 1.00 67.38 71 ILE A N 1
ATOM 551 C CA . ILE A 1 71 ? 3.732 9.495 0.349 1.00 67.38 71 ILE A CA 1
ATOM 552 C C . ILE A 1 71 ? 3.320 9.918 -1.059 1.00 67.38 71 ILE A C 1
ATOM 554 O O . ILE A 1 71 ? 3.832 9.397 -2.049 1.00 67.38 71 ILE A O 1
ATOM 558 N N . VAL A 1 72 ? 2.394 10.870 -1.153 1.00 56.44 72 VAL A N 1
ATOM 559 C CA . VAL A 1 72 ? 2.194 11.625 -2.395 1.00 56.44 72 VAL A CA 1
ATOM 560 C C . VAL A 1 72 ? 3.472 12.416 -2.665 1.00 56.44 72 VAL A C 1
ATOM 562 O O . VAL A 1 72 ? 3.967 13.115 -1.784 1.00 56.44 72 VAL A O 1
ATOM 565 N N . LYS A 1 73 ? 4.045 12.273 -3.864 1.00 46.28 73 LYS A N 1
ATOM 566 C CA . LYS A 1 73 ? 5.093 13.190 -4.322 1.00 46.28 73 LYS A CA 1
ATOM 567 C C . LYS A 1 73 ? 4.472 14.591 -4.386 1.00 46.28 73 LYS A C 1
ATOM 569 O O . LYS A 1 73 ? 3.546 14.784 -5.166 1.00 46.28 73 LYS A O 1
ATOM 574 N N . GLU A 1 74 ? 4.961 15.532 -3.585 1.00 47.09 74 GLU A N 1
ATOM 575 C CA . GLU A 1 74 ? 4.843 16.953 -3.927 1.00 47.09 74 GLU A CA 1
ATOM 576 C C . GLU A 1 74 ? 5.827 17.241 -5.079 1.00 47.09 74 GLU A C 1
ATOM 578 O O . GLU A 1 74 ? 6.921 16.661 -5.101 1.00 47.09 74 GLU A O 1
ATOM 583 N N . ASP A 1 75 ? 5.380 18.034 -6.061 1.00 43.53 75 ASP A N 1
ATOM 584 C CA . ASP A 1 75 ? 6.107 18.417 -7.288 1.00 43.53 75 ASP A CA 1
ATOM 585 C C . ASP A 1 75 ? 7.491 19.042 -7.026 1.00 43.53 75 ASP A C 1
ATOM 587 O O . ASP A 1 75 ? 7.598 19.938 -6.154 1.00 43.53 75 ASP A O 1
#

pLDDT: mean 71.87, std 15.88, range [43.53, 91.75]

Sequence (75 aa):
MSRYGCVQCNIYYCVKCRQPPVMGDFCGGGHELKYVPNLKYHSCDVCRGSISGGAYRCQECDYDVCEKCWIVKED

Radius of gyration: 12.24 Å; chains: 1; bounding box: 36×28×26 Å

Organism: NCBI:txid43138

Secondary structure (DSSP, 8-state):
--EEEETTTTEEEETTS-S----TTB-TTS-B-EEETT-TT-B-TTT-PBP-S-EEEETTTTEEEETTT--PPP-

InterPro domains:
  IPR004146 DC1 [PF03107] (31-69)

Foldseek 3Di:
DDWDADPCQPATHDPPPQFDQPAPQADSNSAGFQKDQAPAPDAAPRPRHGAHTIWTARPVVRHTHHPVSNDYDDD